Protein AF-A0A177NSU6-F1 (afdb_monomer_lite)

Sequence (112 aa):
MILVCHTSEKHRFAEHKLAHIATRIKAVVDFKPATIADTRLYLSQLCEVSLDDGIAKLVHEQSRGRYRLMASAVQTLEALAASKNKTALAEADVKGYLLCEDATISLRRGGK

Secondary structure (DSSP, 8-state):
--EEEEHHHHTGGGSTTTHHHHTTEEEEEPPPPPPHHHHHHHHHHH-SSEE-HHHHHHHHHHHTT-HHHHHHHHHHHHHHHHHTT-SEE-HHHHTT---S--HHHHHHHS--

pLDDT: mean 81.55, std 12.55, range [35.62, 94.94]

Structure (mmCIF, N/CA/C/O backbone):
data_AF-A0A177NSU6-F1
#
_entry.id   AF-A0A177NSU6-F1
#
loop_
_atom_site.group_PDB
_atom_site.id
_atom_site.type_symbol
_atom_site.label_atom_id
_atom_site.label_alt_id
_atom_site.label_comp_id
_atom_site.label_asym_id
_atom_site.label_entity_id
_atom_site.label_seq_id
_atom_site.pdbx_PDB_ins_code
_atom_site.Cartn_x
_atom_site.Cartn_y
_atom_site.Cartn_z
_atom_site.occupancy
_atom_site.B_iso_or_equiv
_atom_site.auth_seq_id
_atom_site.auth_comp_id
_atom_site.auth_asym_id
_atom_site.auth_atom_id
_atom_site.pdbx_PDB_model_num
ATOM 1 N N . MET A 1 1 ? 31.295 -3.331 -14.099 1.00 57.19 1 MET A N 1
ATOM 2 C CA . MET A 1 1 ? 30.261 -2.403 -13.590 1.00 57.19 1 MET A CA 1
ATOM 3 C C . MET A 1 1 ? 28.946 -2.741 -14.276 1.00 57.19 1 MET A C 1
ATOM 5 O O . MET A 1 1 ? 28.899 -2.676 -15.497 1.00 57.19 1 MET A O 1
ATOM 9 N N . ILE A 1 2 ? 27.936 -3.188 -13.527 1.00 59.12 2 ILE A N 1
ATOM 10 C CA . ILE A 1 2 ? 26.611 -3.546 -14.056 1.00 59.12 2 ILE A CA 1
ATOM 11 C C . ILE A 1 2 ? 25.679 -2.373 -13.761 1.00 59.12 2 ILE A C 1
ATOM 13 O O . ILE A 1 2 ? 25.587 -1.950 -12.613 1.00 59.12 2 ILE A O 1
ATOM 17 N N . LEU A 1 3 ? 25.027 -1.843 -14.794 1.00 62.72 3 LEU A N 1
ATOM 18 C CA . LEU A 1 3 ? 24.000 -0.813 -14.663 1.00 62.72 3 LEU A CA 1
ATOM 19 C C . LEU A 1 3 ? 22.626 -1.477 -14.754 1.00 62.72 3 LEU A C 1
ATOM 21 O O . LEU A 1 3 ? 22.304 -2.115 -15.759 1.00 62.72 3 LEU A O 1
ATOM 25 N N . VAL A 1 4 ? 21.847 -1.330 -13.684 1.00 66.69 4 VAL A N 1
ATOM 26 C CA . VAL A 1 4 ? 20.434 -1.713 -13.603 1.00 66.69 4 VAL A CA 1
ATOM 27 C C . VAL A 1 4 ? 19.638 -0.416 -13.572 1.00 66.69 4 VAL A C 1
ATOM 29 O O . VAL A 1 4 ? 19.929 0.448 -12.749 1.00 66.69 4 VAL A O 1
ATOM 32 N N . CYS A 1 5 ? 18.675 -0.258 -14.479 1.00 68.94 5 CYS A N 1
ATOM 33 C CA . CYS A 1 5 ? 17.831 0.934 -14.536 1.00 68.94 5 CYS A CA 1
ATOM 34 C C . CYS A 1 5 ? 16.356 0.564 -14.695 1.00 68.94 5 CYS A C 1
ATOM 36 O O . CYS A 1 5 ? 16.018 -0.495 -15.237 1.00 68.94 5 CYS A O 1
ATOM 38 N N . HIS A 1 6 ? 15.478 1.476 -14.284 1.00 69.81 6 HIS A N 1
ATOM 39 C CA . HIS A 1 6 ? 14.043 1.335 -14.505 1.00 69.81 6 HIS A CA 1
ATOM 40 C C . HIS A 1 6 ? 13.645 1.740 -15.936 1.00 69.81 6 HIS A C 1
ATOM 42 O O . HIS A 1 6 ? 14.323 2.540 -16.590 1.00 69.81 6 HIS A O 1
ATOM 48 N N . THR A 1 7 ? 12.515 1.229 -16.435 1.00 67.31 7 THR A N 1
ATOM 49 C CA . THR A 1 7 ? 11.939 1.623 -17.734 1.00 67.31 7 THR A CA 1
ATOM 50 C C . THR A 1 7 ? 11.717 3.133 -17.834 1.00 67.31 7 THR A C 1
ATOM 52 O O . THR A 1 7 ? 12.034 3.715 -18.870 1.00 67.31 7 THR A O 1
ATOM 55 N N . SER A 1 8 ? 11.300 3.803 -16.751 1.00 67.12 8 SER A N 1
ATOM 56 C CA . SER A 1 8 ? 11.138 5.270 -16.741 1.00 67.12 8 SER A CA 1
ATOM 57 C C . SER A 1 8 ? 12.444 6.039 -16.978 1.00 67.12 8 SER A C 1
ATOM 59 O O . SER A 1 8 ? 12.416 7.174 -17.448 1.00 67.12 8 SER A O 1
ATOM 61 N N . GLU A 1 9 ? 13.590 5.443 -16.646 1.00 70.06 9 GLU A N 1
ATOM 62 C CA . GLU A 1 9 ? 14.922 6.045 -16.790 1.00 70.06 9 GLU A CA 1
ATOM 63 C C . GLU A 1 9 ? 15.567 5.666 -18.124 1.00 70.06 9 GLU A C 1
ATOM 65 O O . GLU A 1 9 ? 16.283 6.474 -18.713 1.00 70.06 9 GLU A O 1
ATOM 70 N N . LYS A 1 10 ? 15.250 4.475 -18.652 1.00 69.69 10 LYS A N 1
ATOM 71 C CA . LYS A 1 10 ? 15.737 3.985 -19.949 1.00 69.69 10 LYS A CA 1
ATOM 72 C C . LYS A 1 10 ? 15.499 4.991 -21.077 1.00 69.69 10 LYS A C 1
ATOM 74 O O . LYS A 1 10 ? 16.376 5.185 -21.913 1.00 69.69 10 LYS A O 1
ATOM 79 N N . HIS A 1 11 ? 14.342 5.654 -21.084 1.00 72.31 11 HIS A N 1
ATOM 80 C CA . HIS A 1 11 ? 14.007 6.657 -22.098 1.00 72.31 11 HIS A CA 1
ATOM 81 C C . HIS A 1 11 ? 14.938 7.878 -22.066 1.00 72.31 11 HIS A C 1
ATOM 83 O O . HIS A 1 11 ? 15.234 8.434 -23.117 1.00 72.31 11 HIS A O 1
ATOM 89 N N . ARG A 1 12 ? 15.464 8.257 -20.893 1.00 71.25 12 ARG A N 1
ATOM 90 C CA . ARG A 1 12 ? 16.427 9.367 -20.760 1.00 71.25 12 ARG A CA 1
ATOM 91 C C . ARG A 1 12 ? 17.798 9.006 -21.331 1.00 71.25 12 ARG A C 1
ATOM 93 O O . ARG A 1 12 ? 18.511 9.867 -21.830 1.00 71.25 12 ARG A O 1
ATOM 100 N N . PHE A 1 13 ? 18.157 7.723 -21.316 1.00 71.25 13 PHE A N 1
ATOM 101 C CA . PHE A 1 13 ? 19.408 7.235 -21.905 1.00 71.25 13 PHE A CA 1
ATOM 102 C C . PHE A 1 13 ? 19.334 7.029 -23.425 1.00 71.25 13 PHE A C 1
ATOM 104 O O . PHE A 1 13 ? 20.355 6.735 -24.043 1.00 71.25 13 PHE A O 1
ATOM 111 N N . ALA A 1 14 ? 18.154 7.197 -24.032 1.00 68.12 14 ALA A N 1
ATOM 112 C CA . ALA A 1 14 ? 17.984 7.158 -25.484 1.00 68.12 14 ALA A CA 1
ATOM 113 C C . ALA A 1 14 ? 18.442 8.458 -26.176 1.00 68.12 14 ALA A C 1
ATOM 115 O O . ALA A 1 14 ? 18.582 8.487 -27.397 1.00 68.12 14 ALA A O 1
ATOM 116 N N . GLU A 1 15 ? 18.698 9.529 -25.416 1.00 76.56 15 GLU A N 1
ATOM 117 C CA . GLU A 1 15 ? 19.251 10.772 -25.950 1.00 76.56 15 GLU A CA 1
ATOM 118 C C . GLU A 1 15 ? 20.692 10.579 -26.443 1.00 76.56 15 GLU A C 1
ATOM 120 O O . GLU A 1 15 ? 21.517 9.926 -25.801 1.00 76.56 15 GLU A O 1
ATOM 125 N N . HIS A 1 16 ? 21.035 11.221 -27.563 1.00 68.19 16 HIS A N 1
ATOM 126 C CA . HIS A 1 16 ? 22.316 11.038 -28.260 1.00 68.19 16 HIS A CA 1
ATOM 127 C C . HIS A 1 16 ? 23.553 11.316 -27.378 1.00 68.19 16 HIS A C 1
ATOM 129 O O . HIS A 1 16 ? 24.622 10.751 -27.603 1.00 68.19 16 HIS A O 1
ATOM 135 N N . LYS A 1 17 ? 23.408 12.155 -26.341 1.00 75.88 17 LYS A N 1
ATOM 136 C CA . LYS A 1 17 ? 24.468 12.472 -25.366 1.00 75.88 17 LYS A CA 1
ATOM 137 C C . LYS A 1 17 ? 24.742 11.331 -24.375 1.00 75.88 17 LYS A C 1
ATOM 139 O O . LYS A 1 17 ? 25.858 11.213 -23.878 1.00 75.88 17 LYS A O 1
ATOM 144 N N . LEU A 1 18 ? 23.750 10.483 -24.102 1.00 77.25 18 LEU A N 1
ATOM 145 C CA . LEU A 1 18 ? 23.803 9.411 -23.100 1.00 77.25 18 LEU A CA 1
ATOM 146 C C . LEU A 1 18 ? 23.718 8.005 -23.719 1.00 77.25 18 LEU A C 1
ATOM 148 O O . LEU A 1 18 ? 23.725 7.014 -22.993 1.00 77.25 18 LEU A O 1
ATOM 152 N N . ALA A 1 19 ? 23.726 7.898 -25.051 1.00 76.38 19 ALA A N 1
ATOM 153 C CA . ALA A 1 19 ? 23.622 6.632 -25.781 1.00 76.38 19 ALA A CA 1
ATOM 154 C C . ALA A 1 19 ? 24.687 5.587 -25.378 1.00 76.38 19 ALA A C 1
ATOM 156 O O . ALA A 1 19 ? 24.421 4.385 -25.367 1.00 76.38 19 ALA A O 1
ATOM 157 N N . HIS A 1 20 ? 25.880 6.027 -24.963 1.00 78.94 20 HIS A N 1
ATOM 158 C CA . HIS A 1 20 ? 26.935 5.141 -24.458 1.00 78.94 20 HIS A CA 1
ATOM 159 C C . HIS A 1 20 ? 26.547 4.425 -23.148 1.00 78.94 20 HIS A C 1
ATOM 161 O O . HIS A 1 20 ? 27.047 3.334 -22.879 1.00 78.94 20 HIS A O 1
ATOM 167 N N . ILE A 1 21 ? 25.633 4.993 -22.354 1.00 79.06 21 ILE A N 1
ATOM 168 C CA . ILE A 1 21 ? 25.076 4.377 -21.140 1.00 79.06 21 ILE A CA 1
ATOM 169 C C . ILE A 1 21 ? 24.052 3.306 -21.517 1.00 79.06 21 ILE A C 1
ATOM 171 O O . ILE A 1 21 ? 24.079 2.218 -20.946 1.00 79.06 21 ILE A O 1
ATOM 175 N N . ALA A 1 22 ? 23.211 3.563 -22.526 1.00 75.94 22 ALA A N 1
ATOM 176 C CA . ALA A 1 22 ? 22.204 2.610 -22.997 1.00 75.94 22 ALA A CA 1
ATOM 177 C C . ALA A 1 22 ? 22.816 1.265 -23.423 1.00 75.94 22 ALA A C 1
ATOM 179 O O . ALA A 1 22 ? 22.287 0.213 -23.074 1.00 75.94 22 ALA A O 1
ATOM 180 N N . THR A 1 23 ? 23.983 1.288 -24.078 1.00 78.00 23 THR A N 1
ATOM 181 C CA . THR A 1 23 ? 24.718 0.065 -24.467 1.00 78.00 23 THR A CA 1
ATOM 182 C C . THR A 1 23 ? 25.213 -0.781 -23.286 1.00 78.00 23 THR A C 1
ATOM 184 O O . THR A 1 23 ? 25.576 -1.940 -23.470 1.00 78.00 23 THR A O 1
ATOM 187 N N . ARG A 1 24 ? 25.228 -0.226 -22.065 1.00 80.12 24 ARG A N 1
ATOM 188 C CA . ARG A 1 24 ? 25.697 -0.894 -20.837 1.00 80.12 24 ARG A CA 1
ATOM 189 C C . ARG A 1 24 ? 24.558 -1.405 -19.951 1.00 80.12 24 ARG A C 1
ATOM 191 O O . ARG A 1 24 ? 24.827 -2.004 -18.909 1.00 80.12 24 ARG A O 1
ATOM 198 N N . ILE A 1 25 ? 23.303 -1.186 -20.347 1.00 79.88 25 ILE A N 1
ATOM 199 C CA . ILE A 1 25 ? 22.127 -1.676 -19.623 1.00 79.88 25 ILE A CA 1
ATOM 200 C C . ILE A 1 25 ? 21.894 -3.132 -20.023 1.00 79.88 25 ILE A C 1
ATOM 202 O O . ILE A 1 25 ? 21.402 -3.425 -21.110 1.00 79.88 25 ILE A O 1
ATOM 206 N N . LYS A 1 26 ? 22.267 -4.058 -19.136 1.00 81.44 26 LYS A N 1
ATOM 207 C CA . LYS A 1 26 ? 22.163 -5.504 -19.394 1.00 81.44 26 LYS A CA 1
ATOM 208 C C . LYS A 1 26 ? 20.772 -6.067 -19.090 1.00 81.44 26 LYS A C 1
ATOM 210 O O . LYS A 1 26 ? 20.385 -7.079 -19.664 1.00 81.44 26 LYS A O 1
ATOM 215 N N . ALA A 1 27 ? 20.035 -5.426 -18.187 1.00 79.25 27 ALA A N 1
ATOM 216 C CA . ALA A 1 27 ? 18.695 -5.832 -17.794 1.00 79.25 27 ALA A CA 1
ATOM 217 C C . A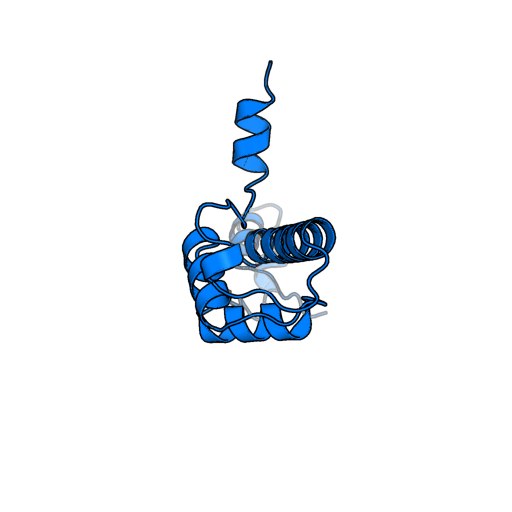LA A 1 27 ? 17.826 -4.601 -17.547 1.00 79.25 27 ALA A C 1
ATOM 219 O O . ALA A 1 27 ? 18.274 -3.617 -16.957 1.00 79.25 27 ALA A O 1
ATOM 220 N N . VAL A 1 28 ? 16.579 -4.686 -17.994 1.00 77.56 28 VAL A N 1
ATOM 221 C CA . VAL A 1 28 ? 15.537 -3.697 -17.733 1.00 77.56 28 VAL A CA 1
ATOM 222 C C . VAL A 1 28 ? 14.448 -4.433 -16.976 1.00 77.56 28 VAL A C 1
ATOM 224 O O . VAL A 1 28 ? 13.890 -5.398 -17.495 1.00 77.56 28 VAL A O 1
ATOM 227 N N . VAL A 1 29 ? 14.196 -4.014 -15.741 1.00 80.00 29 VAL A N 1
ATOM 228 C CA . VAL A 1 29 ? 13.185 -4.631 -14.880 1.00 80.00 29 VAL A CA 1
ATOM 229 C C . VAL A 1 29 ? 11.921 -3.785 -14.931 1.00 80.00 29 VAL A C 1
ATOM 231 O O . VAL A 1 29 ? 11.989 -2.554 -14.906 1.00 80.00 29 VAL A O 1
ATOM 234 N N . ASP A 1 30 ? 10.783 -4.464 -15.021 1.00 79.38 30 ASP A N 1
ATOM 235 C CA . ASP A 1 30 ? 9.465 -3.846 -14.998 1.00 79.38 30 ASP A CA 1
ATOM 236 C C . ASP A 1 30 ? 8.856 -3.985 -13.598 1.00 79.38 30 ASP A C 1
ATOM 238 O O . ASP A 1 30 ? 8.693 -5.101 -13.095 1.00 79.38 30 ASP A O 1
ATOM 242 N N . PHE A 1 31 ? 8.551 -2.857 -12.954 1.00 83.31 31 PHE A N 1
ATOM 243 C CA . PHE A 1 31 ? 7.896 -2.852 -11.648 1.00 83.31 31 PHE A CA 1
ATOM 244 C C . PHE A 1 31 ? 6.387 -2.781 -11.828 1.00 83.31 31 PHE A C 1
ATOM 246 O O . PHE A 1 31 ? 5.857 -1.894 -12.498 1.00 83.31 31 PHE A O 1
ATOM 253 N N . LYS A 1 32 ? 5.684 -3.701 -11.173 1.00 87.69 32 LYS A N 1
ATOM 254 C CA . LYS A 1 32 ? 4.224 -3.748 -11.179 1.00 87.69 32 LYS A CA 1
ATOM 255 C C . LYS A 1 32 ? 3.665 -3.134 -9.894 1.00 87.69 32 LYS A C 1
ATOM 257 O O . LYS A 1 32 ? 4.344 -3.165 -8.866 1.00 87.69 32 LYS A O 1
ATOM 262 N N . PRO A 1 33 ? 2.440 -2.580 -9.930 1.00 89.94 33 PRO A N 1
ATOM 263 C CA . PRO A 1 33 ? 1.732 -2.195 -8.717 1.00 89.94 33 PRO A CA 1
ATOM 264 C C . PRO A 1 33 ? 1.589 -3.383 -7.762 1.00 89.94 33 PRO A C 1
ATOM 266 O O . PRO A 1 33 ? 1.460 -4.525 -8.207 1.00 89.94 33 PRO A O 1
ATOM 269 N N . ALA A 1 34 ? 1.581 -3.094 -6.464 1.00 92.94 34 ALA A N 1
ATOM 270 C CA . ALA A 1 34 ? 1.372 -4.092 -5.424 1.00 92.94 34 ALA A CA 1
ATOM 271 C C . ALA A 1 34 ? 0.006 -4.766 -5.598 1.00 92.94 34 ALA A C 1
ATOM 273 O O . ALA A 1 34 ? -0.975 -4.095 -5.915 1.00 92.94 34 ALA A O 1
ATOM 274 N N . THR A 1 35 ? -0.077 -6.071 -5.357 1.00 94.94 35 THR A N 1
ATOM 275 C CA . THR A 1 35 ? -1.354 -6.788 -5.265 1.00 94.94 35 THR A CA 1
ATOM 276 C C . THR A 1 35 ? -2.017 -6.560 -3.901 1.00 94.94 35 THR A C 1
ATOM 278 O O . THR A 1 35 ? -1.434 -5.968 -2.989 1.00 94.94 35 THR A O 1
ATOM 281 N N . ILE A 1 36 ? -3.248 -7.049 -3.722 1.00 93.81 36 ILE A N 1
ATOM 282 C CA . ILE A 1 36 ? -3.913 -7.047 -2.406 1.00 93.81 36 ILE A CA 1
ATOM 283 C C . ILE A 1 36 ? -3.102 -7.865 -1.389 1.00 93.81 36 ILE A C 1
ATOM 285 O O . ILE A 1 36 ? -2.957 -7.444 -0.243 1.00 93.81 36 ILE A O 1
ATOM 289 N N . ALA A 1 37 ? -2.528 -8.998 -1.810 1.00 93.75 37 ALA A N 1
ATOM 290 C CA . ALA A 1 37 ? -1.689 -9.828 -0.948 1.00 93.75 37 ALA A CA 1
ATOM 291 C C . ALA A 1 37 ? -0.427 -9.073 -0.505 1.00 93.75 37 ALA A C 1
ATOM 293 O O . ALA A 1 37 ? -0.109 -9.058 0.683 1.00 93.75 37 ALA A O 1
ATOM 294 N N . ASP A 1 38 ? 0.224 -8.367 -1.434 1.00 94.00 38 ASP A N 1
ATOM 295 C CA . ASP A 1 38 ? 1.378 -7.520 -1.118 1.00 94.00 38 ASP A CA 1
ATOM 296 C C . ASP A 1 38 ? 0.988 -6.361 -0.201 1.00 94.00 38 ASP A C 1
ATOM 298 O O . ASP A 1 38 ? 1.748 -5.995 0.687 1.00 94.00 38 ASP A O 1
ATOM 302 N N . THR A 1 39 ? -0.209 -5.797 -0.385 1.00 93.75 39 THR A N 1
ATOM 303 C CA . THR A 1 39 ? -0.726 -4.711 0.458 1.00 93.75 39 THR A CA 1
ATOM 304 C C . THR A 1 39 ? -0.927 -5.185 1.892 1.00 93.75 39 THR A C 1
ATOM 306 O O . THR A 1 39 ? -0.473 -4.529 2.825 1.00 93.75 39 THR A O 1
ATOM 309 N N . ARG A 1 40 ? -1.544 -6.355 2.075 1.00 93.94 40 ARG A N 1
ATOM 310 C CA . ARG A 1 40 ? -1.707 -6.976 3.391 1.00 93.94 40 ARG A CA 1
ATOM 311 C C . ARG A 1 40 ? -0.356 -7.284 4.035 1.00 93.94 40 ARG A C 1
ATOM 313 O O . ARG A 1 40 ? -0.162 -6.957 5.200 1.00 93.94 40 ARG A O 1
ATOM 320 N N . LEU A 1 41 ? 0.576 -7.869 3.279 1.00 94.56 41 LEU A N 1
ATOM 321 C CA . LEU A 1 41 ? 1.916 -8.174 3.779 1.00 94.56 41 LEU A CA 1
ATOM 322 C C . LEU A 1 41 ? 2.648 -6.897 4.207 1.00 94.56 41 LEU A C 1
ATOM 324 O O . LEU A 1 41 ? 3.165 -6.829 5.318 1.00 94.56 41 LEU A O 1
ATOM 328 N N . TYR A 1 42 ? 2.623 -5.870 3.361 1.00 94.56 42 TYR A N 1
ATOM 329 C CA . TYR A 1 42 ? 3.241 -4.573 3.619 1.00 94.56 42 TYR A CA 1
ATOM 330 C C . TYR A 1 42 ? 2.708 -3.934 4.904 1.00 94.56 42 TYR A C 1
ATOM 332 O O . TYR A 1 42 ? 3.488 -3.532 5.761 1.00 94.56 42 TYR A O 1
ATOM 340 N N . LEU A 1 43 ? 1.382 -3.896 5.066 1.00 92.94 43 LEU A N 1
ATOM 341 C CA . LEU A 1 43 ? 0.747 -3.367 6.271 1.00 92.94 43 LEU A CA 1
ATOM 342 C C . LEU A 1 43 ? 1.101 -4.194 7.511 1.00 92.94 43 LEU A C 1
ATOM 344 O O . LEU A 1 43 ? 1.435 -3.615 8.536 1.00 92.94 43 LEU A O 1
ATOM 348 N N . SER A 1 44 ? 1.102 -5.526 7.413 1.00 92.56 44 SER A N 1
ATOM 349 C CA . SER A 1 44 ? 1.440 -6.401 8.546 1.00 92.56 44 SER A CA 1
ATOM 350 C C . SER A 1 44 ? 2.897 -6.293 9.003 1.00 92.56 44 SER A C 1
ATOM 352 O O . SER A 1 44 ? 3.203 -6.614 10.145 1.00 92.56 44 SER A O 1
ATOM 354 N N . GLN A 1 45 ? 3.800 -5.885 8.106 1.00 94.00 45 GLN A N 1
ATOM 355 C CA . GLN A 1 45 ? 5.225 -5.754 8.406 1.00 94.00 45 GLN A CA 1
ATOM 356 C C . GLN A 1 45 ? 5.601 -4.370 8.927 1.00 94.00 45 GLN A C 1
ATOM 358 O O . GLN A 1 45 ? 6.567 -4.259 9.676 1.00 94.00 45 GLN A O 1
ATOM 363 N N . LEU A 1 46 ? 4.900 -3.326 8.481 1.00 94.25 46 LEU A N 1
ATOM 364 C CA . LEU A 1 46 ? 5.305 -1.943 8.731 1.00 94.25 46 LEU A CA 1
ATOM 365 C C . LEU A 1 46 ? 4.388 -1.188 9.679 1.00 94.25 46 LEU A C 1
ATOM 367 O O . LEU A 1 46 ? 4.825 -0.178 10.211 1.00 94.25 46 LEU A O 1
ATOM 371 N N . CYS A 1 47 ? 3.146 -1.631 9.866 1.00 92.19 47 CYS A N 1
ATOM 372 C CA . CYS A 1 47 ? 2.246 -0.991 10.810 1.00 92.19 47 CYS A CA 1
ATOM 373 C C . CYS A 1 47 ? 2.462 -1.569 12.209 1.00 92.19 47 CYS A C 1
ATOM 375 O O . CYS A 1 47 ? 2.456 -2.786 12.391 1.00 92.19 47 CYS A O 1
ATOM 377 N N . GLU A 1 48 ? 2.612 -0.697 13.202 1.00 91.06 48 GLU A N 1
ATOM 378 C CA . GLU A 1 48 ? 2.769 -1.107 14.606 1.00 91.06 48 GLU A CA 1
ATOM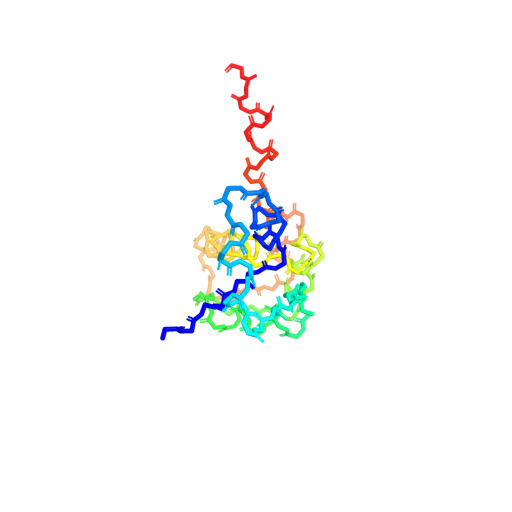 379 C C . GLU A 1 48 ? 1.450 -1.574 15.250 1.00 91.06 48 GLU A C 1
ATOM 381 O O . GLU A 1 48 ? 1.435 -2.195 16.314 1.00 91.06 48 GLU A O 1
ATOM 386 N N . VAL A 1 49 ? 0.322 -1.280 14.602 1.00 90.94 49 VAL A N 1
ATOM 387 C CA . VAL A 1 49 ? -1.032 -1.561 15.085 1.00 90.94 49 VAL A CA 1
ATOM 388 C C . VAL A 1 49 ? -1.551 -2.836 14.427 1.00 90.94 49 VAL A C 1
ATOM 390 O O . VAL A 1 49 ? -1.343 -3.057 13.237 1.00 90.94 49 VAL A O 1
ATOM 393 N N . SER A 1 50 ? -2.278 -3.670 15.175 1.00 90.88 50 SER A N 1
ATOM 394 C CA . SER A 1 50 ? -2.932 -4.845 14.590 1.00 90.88 50 SER A CA 1
ATOM 395 C C . SER A 1 50 ? -4.092 -4.415 13.687 1.00 90.88 50 SER A C 1
ATOM 397 O O . SER A 1 50 ? -4.970 -3.658 14.111 1.00 90.88 50 SER A O 1
ATOM 399 N N . LEU A 1 51 ? -4.102 -4.883 12.439 1.00 90.06 51 LEU A N 1
ATOM 400 C CA . LEU A 1 51 ? -5.079 -4.487 11.425 1.00 90.06 51 LEU A CA 1
ATOM 401 C C . LEU A 1 51 ? -5.899 -5.687 10.957 1.00 90.06 51 LEU A C 1
ATOM 403 O O . LEU A 1 51 ? -5.359 -6.764 10.710 1.00 90.06 51 LEU A O 1
ATOM 407 N N . ASP A 1 52 ? -7.197 -5.466 10.778 1.00 89.75 52 ASP A N 1
ATOM 408 C CA . ASP A 1 52 ? -8.091 -6.428 10.140 1.00 89.75 52 ASP A CA 1
ATOM 409 C C . ASP A 1 52 ? -7.920 -6.469 8.605 1.00 89.75 52 ASP A C 1
ATOM 411 O O . ASP A 1 52 ? -7.530 -5.487 7.964 1.00 89.75 52 ASP A O 1
ATOM 415 N N . ASP A 1 53 ? -8.287 -7.598 7.994 1.00 85.38 53 ASP A N 1
ATOM 416 C CA . ASP A 1 53 ? -8.190 -7.836 6.548 1.00 85.38 53 ASP A CA 1
ATOM 417 C C . ASP A 1 53 ? -9.026 -6.833 5.727 1.00 85.38 53 ASP A C 1
ATOM 419 O O . ASP A 1 53 ? -8.673 -6.505 4.587 1.00 85.38 53 ASP A O 1
ATOM 423 N N . GLY A 1 54 ? -10.113 -6.300 6.299 1.00 87.81 54 GLY A N 1
ATOM 424 C CA . GLY A 1 54 ? -10.927 -5.252 5.675 1.00 87.81 54 GLY A CA 1
ATOM 425 C C . GLY A 1 54 ? -10.156 -3.947 5.438 1.00 87.81 54 GLY A C 1
ATOM 426 O O . GLY A 1 54 ? -10.330 -3.293 4.407 1.00 87.81 54 GLY A O 1
ATOM 427 N N . ILE A 1 55 ? -9.214 -3.604 6.325 1.00 89.88 55 ILE A N 1
ATOM 428 C CA . ILE A 1 55 ? -8.385 -2.397 6.187 1.00 89.88 55 ILE A CA 1
ATOM 429 C C . ILE A 1 55 ? -7.427 -2.540 5.002 1.00 89.88 55 ILE A C 1
ATOM 431 O O . ILE A 1 55 ? -7.257 -1.595 4.230 1.00 89.88 55 ILE A O 1
ATOM 435 N N . ALA A 1 56 ? -6.851 -3.728 4.798 1.00 91.62 56 ALA A N 1
ATOM 436 C CA . ALA A 1 56 ? -5.951 -3.974 3.675 1.00 91.62 56 ALA A CA 1
ATOM 437 C C . ALA A 1 56 ? -6.642 -3.759 2.318 1.00 91.62 56 ALA A C 1
ATOM 439 O O . ALA A 1 56 ? -6.033 -3.205 1.401 1.00 91.62 56 ALA A O 1
ATOM 440 N N . LYS 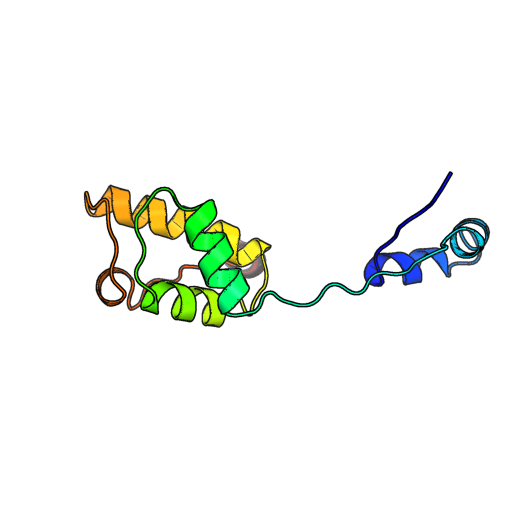A 1 57 ? -7.926 -4.128 2.198 1.00 91.62 57 LYS A N 1
ATOM 441 C CA . LYS A 1 57 ? -8.725 -3.859 0.990 1.00 91.62 57 LYS A CA 1
ATOM 442 C C . LYS A 1 57 ? -8.932 -2.364 0.771 1.00 91.62 57 LYS A C 1
ATOM 444 O O . LYS A 1 57 ? -8.648 -1.877 -0.320 1.00 91.62 57 LYS A O 1
ATOM 449 N N . LEU A 1 58 ? -9.334 -1.630 1.809 1.00 90.69 58 LEU A N 1
ATOM 450 C CA . LEU A 1 58 ? -9.533 -0.179 1.729 1.00 90.69 58 LEU A CA 1
ATOM 451 C C . LEU A 1 58 ? -8.243 0.558 1.340 1.00 90.69 58 LEU A C 1
ATOM 453 O O . LEU A 1 58 ? -8.257 1.425 0.465 1.00 90.69 58 LEU A O 1
ATOM 457 N N . VAL A 1 59 ? -7.109 0.190 1.941 1.00 91.31 59 VAL A N 1
ATOM 458 C CA . VAL A 1 59 ? -5.801 0.766 1.592 1.00 91.31 59 VAL A CA 1
ATOM 459 C C . VAL A 1 59 ? -5.418 0.419 0.157 1.00 91.31 59 VAL A C 1
ATOM 461 O O . VAL A 1 59 ? -4.905 1.273 -0.569 1.00 91.31 59 VAL A O 1
ATOM 464 N N . HIS A 1 60 ? -5.677 -0.810 -0.291 1.00 92.50 60 HIS A N 1
ATOM 465 C CA . HIS A 1 60 ? -5.389 -1.209 -1.665 1.00 92.50 60 HIS A CA 1
ATOM 466 C C . HIS A 1 60 ? -6.224 -0.408 -2.678 1.00 92.50 60 HIS A C 1
ATOM 468 O O . HIS A 1 60 ? -5.677 0.094 -3.661 1.00 92.50 60 HIS A O 1
ATOM 474 N N . GLU A 1 61 ? -7.520 -0.224 -2.419 1.00 90.88 61 GLU A N 1
ATOM 475 C CA . GLU A 1 61 ? -8.426 0.560 -3.267 1.00 90.88 61 GLU A CA 1
ATOM 476 C C . GLU A 1 61 ? -8.004 2.032 -3.366 1.00 90.88 61 GLU A C 1
ATOM 478 O O . GLU A 1 61 ? -7.964 2.595 -4.464 1.00 90.88 61 GLU A O 1
ATOM 483 N N . GLN A 1 62 ? -7.631 2.650 -2.240 1.00 89.75 62 GLN A N 1
ATOM 484 C CA . GLN A 1 62 ? -7.203 4.051 -2.213 1.00 89.75 62 GLN A CA 1
ATOM 485 C C . GLN A 1 62 ? -5.811 4.255 -2.830 1.00 89.75 62 GLN A C 1
ATOM 487 O O . GLN A 1 62 ? -5.586 5.219 -3.564 1.00 89.75 62 GLN A O 1
ATOM 492 N N . SER A 1 63 ? -4.871 3.341 -2.576 1.00 90.81 63 SER A N 1
ATOM 493 C CA . SER A 1 63 ? -3.494 3.441 -3.079 1.00 90.81 63 SER A CA 1
ATOM 494 C C . SER A 1 63 ? -3.330 2.966 -4.523 1.00 90.81 63 SER A C 1
ATOM 496 O O . SER A 1 63 ? -2.347 3.327 -5.178 1.00 90.81 63 SER A O 1
ATOM 498 N N . ARG A 1 64 ? -4.252 2.131 -5.023 1.00 89.69 64 ARG A N 1
ATOM 499 C CA . ARG A 1 64 ? -4.133 1.392 -6.292 1.00 89.69 64 ARG A CA 1
ATOM 500 C C . ARG A 1 64 ? -2.800 0.638 -6.413 1.00 89.69 64 ARG A C 1
ATOM 502 O O . ARG A 1 64 ? -2.182 0.632 -7.478 1.00 89.69 64 ARG A O 1
ATOM 509 N N . GLY A 1 65 ? -2.313 0.083 -5.301 1.00 88.44 65 GLY A N 1
ATOM 510 C CA . GLY A 1 65 ? -1.049 -0.660 -5.231 1.00 88.44 65 GLY A CA 1
ATOM 511 C C . GLY A 1 65 ? 0.217 0.205 -5.320 1.00 88.44 65 GLY A C 1
ATOM 512 O O . GLY A 1 65 ? 1.299 -0.305 -5.613 1.00 88.44 65 GLY A O 1
ATOM 513 N N . ARG A 1 66 ? 0.114 1.524 -5.109 1.00 90.06 66 ARG A N 1
ATOM 514 C CA . ARG A 1 66 ? 1.272 2.431 -5.083 1.00 90.06 66 ARG A CA 1
ATOM 515 C C . ARG A 1 66 ? 1.868 2.475 -3.679 1.00 90.06 66 ARG A C 1
ATOM 517 O O . ARG A 1 66 ? 1.314 3.136 -2.802 1.00 90.06 66 ARG A O 1
ATOM 524 N N . TYR A 1 67 ? 3.047 1.880 -3.497 1.00 90.62 67 TYR A N 1
ATOM 525 C CA . TYR A 1 67 ? 3.743 1.830 -2.201 1.00 90.62 67 TYR A CA 1
ATOM 526 C C . TYR A 1 67 ? 3.895 3.193 -1.512 1.00 90.62 67 TYR A C 1
ATOM 528 O O . TYR A 1 67 ? 3.712 3.286 -0.305 1.00 90.62 67 TYR A O 1
ATOM 536 N N . ARG A 1 68 ? 4.140 4.276 -2.265 1.00 88.75 68 ARG A N 1
ATOM 537 C CA . ARG A 1 68 ? 4.209 5.638 -1.700 1.00 88.75 68 ARG A CA 1
ATOM 538 C C . ARG A 1 68 ? 2.926 6.037 -0.959 1.00 88.75 68 ARG A C 1
ATOM 540 O O . ARG A 1 68 ? 3.007 6.652 0.093 1.00 88.75 68 ARG A O 1
ATOM 547 N N . LEU A 1 69 ? 1.760 5.701 -1.512 1.00 90.19 69 LEU A N 1
ATOM 548 C CA . LEU A 1 69 ? 0.459 6.007 -0.905 1.00 90.19 69 LEU A CA 1
ATOM 549 C C . LEU A 1 69 ? 0.130 5.050 0.245 1.00 90.19 69 LEU A C 1
ATOM 551 O O . LEU A 1 69 ? -0.519 5.443 1.210 1.00 90.19 69 LEU A O 1
ATOM 555 N N . MET A 1 70 ? 0.592 3.802 0.148 1.00 92.25 70 MET A N 1
ATOM 556 C CA . MET A 1 70 ? 0.470 2.822 1.228 1.00 92.25 70 MET A CA 1
ATOM 557 C C . MET A 1 70 ? 1.300 3.229 2.453 1.00 92.25 70 MET A C 1
ATOM 559 O O . MET A 1 70 ? 0.829 3.069 3.571 1.00 92.25 70 MET A O 1
ATOM 563 N N . ALA A 1 71 ? 2.486 3.814 2.260 1.00 92.00 71 ALA A N 1
ATOM 564 C CA . ALA A 1 71 ? 3.305 4.344 3.352 1.00 92.00 71 ALA A CA 1
ATOM 565 C C . ALA A 1 71 ? 2.586 5.467 4.120 1.00 92.00 71 ALA A C 1
ATOM 567 O O . ALA A 1 71 ? 2.579 5.469 5.348 1.00 92.00 71 ALA A O 1
ATOM 568 N N . SER A 1 72 ? 1.923 6.384 3.406 1.00 91.06 72 SER A N 1
ATOM 569 C CA . SER A 1 72 ? 1.072 7.401 4.038 1.00 91.06 72 SER A CA 1
ATOM 570 C C . SER A 1 72 ? -0.087 6.770 4.813 1.00 91.06 72 SER A C 1
ATOM 572 O O . SER A 1 72 ? -0.370 7.194 5.927 1.00 91.06 72 SER A O 1
ATOM 574 N N . ALA A 1 73 ? -0.697 5.707 4.276 1.00 90.88 73 ALA A N 1
ATOM 575 C CA . ALA A 1 73 ? -1.771 4.997 4.967 1.00 90.88 73 ALA A CA 1
ATOM 576 C C . ALA A 1 73 ? -1.330 4.359 6.286 1.00 90.88 73 ALA A C 1
ATOM 578 O O . ALA A 1 73 ? -2.098 4.406 7.241 1.00 90.88 73 ALA A O 1
ATOM 579 N N . VAL A 1 74 ? -0.110 3.816 6.370 1.00 92.75 74 VAL A N 1
ATOM 580 C CA . VAL A 1 74 ? 0.442 3.290 7.634 1.00 92.75 74 VAL A CA 1
ATOM 581 C C . VAL A 1 74 ? 0.483 4.389 8.697 1.00 92.75 74 VAL A C 1
ATOM 583 O O . VAL A 1 74 ? -0.085 4.219 9.772 1.00 92.75 74 VAL A O 1
ATOM 586 N N . GLN A 1 75 ? 1.040 5.554 8.358 1.00 91.62 75 GLN A N 1
ATOM 587 C CA . GLN A 1 75 ? 1.117 6.691 9.283 1.00 91.62 75 GLN A CA 1
ATOM 588 C C . GLN A 1 75 ? -0.271 7.167 9.728 1.00 91.62 75 GLN A C 1
ATOM 590 O O . GLN A 1 75 ? -0.493 7.458 10.902 1.00 91.62 75 GLN A O 1
ATOM 595 N N . THR A 1 76 ? -1.231 7.236 8.800 1.00 91.00 76 THR A N 1
ATOM 596 C CA . THR A 1 76 ? -2.607 7.626 9.129 1.00 91.00 76 THR A CA 1
ATOM 597 C C . THR A 1 76 ? -3.289 6.600 10.033 1.00 91.00 76 THR A C 1
ATOM 599 O O . THR A 1 76 ? -3.997 6.988 10.961 1.00 91.00 76 THR A O 1
ATOM 602 N N . LEU A 1 77 ? -3.075 5.302 9.801 1.00 91.31 77 LEU A N 1
ATOM 603 C CA . LEU A 1 77 ? -3.623 4.234 10.639 1.00 91.31 77 LEU A CA 1
ATOM 604 C C . LEU A 1 77 ? -3.059 4.288 12.062 1.00 91.31 77 LEU A C 1
ATOM 606 O O . LEU A 1 77 ? -3.823 4.197 13.019 1.00 91.31 77 LEU A O 1
ATOM 610 N N . GLU A 1 78 ? -1.758 4.516 12.213 1.00 92.38 78 GLU A N 1
ATOM 611 C CA . GLU A 1 78 ? -1.107 4.659 13.521 1.00 92.38 78 GLU A CA 1
ATOM 612 C C . GLU A 1 78 ? -1.589 5.904 14.268 1.00 92.38 78 GLU A C 1
ATOM 614 O O . GLU A 1 78 ? -1.939 5.830 15.447 1.00 92.38 78 GLU A O 1
ATOM 619 N N . ALA A 1 79 ? -1.715 7.038 13.574 1.00 90.62 79 ALA A N 1
ATOM 620 C CA . ALA A 1 79 ? -2.269 8.257 14.155 1.00 90.62 79 ALA A CA 1
ATOM 621 C C . ALA A 1 79 ? -3.732 8.075 14.602 1.00 90.62 79 ALA A C 1
ATOM 623 O O . ALA A 1 79 ? -4.122 8.537 15.678 1.00 90.62 79 ALA A O 1
ATOM 624 N N . LEU A 1 80 ? -4.546 7.372 13.806 1.00 89.81 80 LEU A N 1
ATOM 625 C CA . LEU A 1 80 ? -5.929 7.042 14.160 1.00 89.81 80 LEU A CA 1
ATOM 626 C C . LEU A 1 80 ? -6.000 6.105 15.369 1.00 89.81 80 LEU A C 1
ATOM 628 O O . LEU A 1 80 ? -6.833 6.308 16.253 1.00 89.81 80 LEU A O 1
ATOM 632 N N . ALA A 1 81 ? -5.127 5.101 15.425 1.00 91.25 81 ALA A N 1
ATOM 633 C CA . ALA A 1 81 ? -5.029 4.172 16.543 1.00 91.25 81 ALA A CA 1
ATOM 634 C C . ALA A 1 81 ? -4.658 4.899 17.843 1.00 91.25 81 ALA A C 1
ATOM 636 O O . ALA A 1 81 ? -5.348 4.740 18.853 1.00 91.25 81 ALA A O 1
ATOM 637 N N . ALA A 1 82 ? -3.649 5.775 17.785 1.00 91.12 82 ALA A N 1
ATOM 638 C CA . ALA A 1 82 ? -3.239 6.621 18.901 1.00 91.12 82 ALA A CA 1
ATOM 639 C C . ALA A 1 82 ? -4.373 7.553 19.355 1.00 91.12 82 ALA A C 1
ATOM 641 O O . ALA A 1 82 ? -4.690 7.612 20.540 1.00 91.12 82 ALA A O 1
ATOM 642 N N . SER A 1 83 ? -5.060 8.217 18.419 1.00 88.81 83 SER A N 1
ATOM 643 C CA . SER A 1 83 ? -6.194 9.096 18.737 1.00 88.81 83 SER A CA 1
ATOM 644 C C . SER A 1 83 ? -7.360 8.354 19.398 1.00 88.81 83 SER A C 1
ATOM 646 O O . SER A 1 83 ? -8.066 8.939 20.221 1.00 88.81 83 SER A O 1
ATOM 648 N N . LYS A 1 84 ? -7.572 7.081 19.053 1.00 88.44 84 LYS A N 1
ATOM 649 C CA . LYS A 1 84 ? -8.619 6.231 19.634 1.00 88.44 84 LYS A CA 1
ATOM 650 C C . LYS A 1 84 ? -8.158 5.442 20.864 1.00 88.44 84 LYS A C 1
ATOM 652 O O . LYS A 1 84 ? -8.979 4.725 21.432 1.00 88.44 84 LYS A O 1
ATOM 657 N N . ASN A 1 85 ? -6.889 5.556 21.269 1.00 90.00 85 ASN A N 1
ATOM 658 C CA . ASN A 1 85 ? -6.255 4.717 22.294 1.00 90.00 85 ASN A CA 1
ATOM 659 C C . ASN A 1 85 ? -6.479 3.209 22.058 1.00 90.00 85 ASN A C 1
ATOM 661 O O . ASN A 1 85 ? -6.761 2.454 22.988 1.00 90.00 85 ASN A O 1
ATOM 665 N N . LYS A 1 86 ? -6.387 2.767 20.798 1.00 90.25 86 LYS A N 1
ATOM 666 C CA . LYS A 1 86 ? -6.538 1.361 20.400 1.00 90.25 86 LYS A CA 1
ATOM 667 C C . LYS A 1 86 ? -5.221 0.821 19.854 1.00 90.25 86 LYS A C 1
ATOM 669 O O . LYS A 1 86 ? -4.537 1.503 19.107 1.00 90.25 86 LYS A O 1
ATOM 674 N N . THR A 1 87 ? -4.911 -0.432 20.170 1.00 87.69 87 THR A N 1
ATOM 675 C CA . THR A 1 87 ? -3.771 -1.183 19.605 1.00 87.69 87 THR A CA 1
ATOM 676 C C . THR A 1 87 ? -4.186 -2.132 18.478 1.00 87.69 87 THR A C 1
ATOM 678 O O . THR A 1 87 ? -3.340 -2.761 17.842 1.00 87.69 87 THR A O 1
ATOM 681 N N . ALA A 1 88 ? -5.491 -2.221 18.211 1.00 89.00 88 ALA A N 1
ATOM 682 C CA . ALA A 1 88 ? -6.066 -2.963 17.103 1.00 89.00 88 ALA A CA 1
ATOM 683 C C . ALA A 1 88 ? -7.170 -2.136 16.433 1.00 89.00 88 ALA A C 1
ATOM 685 O O . ALA A 1 88 ? -8.026 -1.567 17.118 1.00 89.00 88 ALA A O 1
ATOM 686 N N . LEU A 1 89 ? -7.154 -2.081 15.102 1.00 88.88 89 LEU A N 1
ATOM 687 C CA . LEU A 1 89 ? -8.159 -1.398 14.293 1.00 88.88 89 LEU A CA 1
ATOM 688 C C . LEU A 1 89 ? -8.929 -2.408 13.440 1.00 88.88 89 LEU A C 1
ATOM 690 O O . LEU A 1 89 ? -8.343 -3.253 12.764 1.00 88.88 89 LEU A O 1
ATOM 694 N N . ALA A 1 90 ? -10.253 -2.271 13.444 1.00 89.31 90 ALA A N 1
ATOM 695 C CA . ALA A 1 90 ? -11.150 -2.994 12.548 1.00 89.31 90 ALA A CA 1
ATOM 696 C C . ALA A 1 90 ? -11.629 -2.081 11.412 1.00 89.31 90 ALA A C 1
ATOM 698 O O . ALA A 1 90 ? -11.594 -0.857 11.534 1.00 89.31 90 ALA A O 1
ATOM 699 N N . GLU A 1 91 ? -12.159 -2.654 10.329 1.00 84.50 91 GLU A N 1
ATOM 700 C CA . GLU A 1 91 ? -12.680 -1.887 9.183 1.00 84.50 91 GLU A CA 1
ATOM 701 C C . GLU A 1 91 ? -13.684 -0.789 9.600 1.00 84.50 91 GLU A C 1
ATOM 703 O O . GLU A 1 91 ? -13.650 0.335 9.095 1.00 84.50 91 GLU A O 1
ATOM 708 N N . ALA A 1 92 ? -14.533 -1.078 10.593 1.00 84.12 92 ALA A N 1
ATOM 709 C CA . ALA A 1 92 ? -15.518 -0.137 11.124 1.00 84.12 92 ALA A CA 1
ATOM 710 C C . ALA A 1 92 ? -14.895 1.127 11.745 1.00 84.12 92 ALA A C 1
ATOM 712 O O . ALA A 1 92 ? -15.517 2.187 11.723 1.00 84.12 92 ALA A O 1
ATOM 713 N N . ASP A 1 93 ? -13.670 1.042 12.272 1.00 80.88 93 ASP A N 1
ATOM 714 C CA . ASP A 1 93 ? -12.980 2.184 12.870 1.00 80.88 93 ASP A CA 1
ATOM 715 C C . ASP A 1 93 ? -12.443 3.169 11.830 1.00 80.88 93 ASP A C 1
ATOM 717 O O . ASP A 1 93 ? -12.209 4.333 12.162 1.00 80.88 93 ASP A O 1
ATOM 721 N N . VAL A 1 94 ? -12.239 2.702 10.601 1.00 80.75 94 VAL A N 1
ATOM 722 C CA . VAL A 1 94 ? -11.529 3.429 9.544 1.00 80.75 94 VAL A CA 1
ATOM 723 C C . VAL A 1 94 ? -12.473 3.829 8.402 1.00 80.75 94 VAL A C 1
ATOM 725 O O . VAL A 1 94 ? -12.113 4.592 7.504 1.00 80.75 94 VAL A O 1
ATOM 728 N N . LYS A 1 95 ? -13.725 3.363 8.445 1.00 77.56 95 LYS A N 1
ATOM 729 C CA . LYS A 1 95 ? -14.743 3.654 7.437 1.00 77.56 95 LYS A CA 1
ATOM 730 C C . LYS A 1 95 ? -15.005 5.161 7.332 1.00 77.56 95 LYS A C 1
ATOM 732 O O . LYS A 1 95 ? -15.424 5.801 8.290 1.00 77.56 95 LYS A O 1
ATOM 737 N N . GLY A 1 96 ? -14.784 5.710 6.138 1.00 76.12 96 GLY A N 1
ATOM 738 C CA . GLY A 1 96 ? -14.961 7.137 5.845 1.00 76.12 96 GLY A CA 1
ATOM 739 C C . GLY A 1 96 ? -13.702 7.992 6.018 1.00 76.12 96 GLY A C 1
ATOM 740 O O . GLY A 1 96 ? -13.736 9.167 5.659 1.00 76.12 96 GLY A O 1
ATOM 741 N N . TYR A 1 97 ? -12.590 7.422 6.496 1.00 79.81 97 TYR A N 1
ATOM 742 C CA . TYR A 1 97 ? -11.303 8.113 6.533 1.00 79.81 97 TYR A CA 1
ATOM 743 C C . TYR A 1 97 ? -10.539 7.959 5.219 1.00 79.81 97 TYR A C 1
ATOM 745 O O . TYR A 1 97 ? -10.537 6.906 4.571 1.00 79.81 97 TYR A O 1
ATOM 753 N N . LEU A 1 98 ? -9.856 9.035 4.841 1.00 83.19 98 LEU A N 1
ATOM 754 C CA . LEU A 1 98 ? -8.916 9.037 3.733 1.00 83.19 98 LEU A CA 1
ATOM 755 C C . LEU A 1 98 ? -7.556 8.609 4.289 1.00 83.19 98 LEU A C 1
ATOM 757 O O . LEU A 1 98 ? -6.923 9.361 5.020 1.00 83.19 98 LEU A O 1
ATOM 761 N N . LEU A 1 99 ? -7.165 7.371 3.995 1.00 81.81 99 LEU A N 1
ATOM 762 C CA . LEU A 1 99 ? -5.943 6.752 4.507 1.00 81.81 99 LEU A CA 1
ATOM 763 C C . LEU A 1 99 ? -4.751 7.098 3.625 1.00 81.81 99 LEU A C 1
ATOM 765 O O . LEU A 1 99 ? -3.665 7.386 4.105 1.00 81.81 99 LEU A O 1
ATOM 769 N N . CYS A 1 100 ? -4.951 7.090 2.312 1.00 82.69 100 CYS A N 1
ATOM 770 C CA . CYS A 1 100 ? -3.895 7.426 1.373 1.00 82.69 100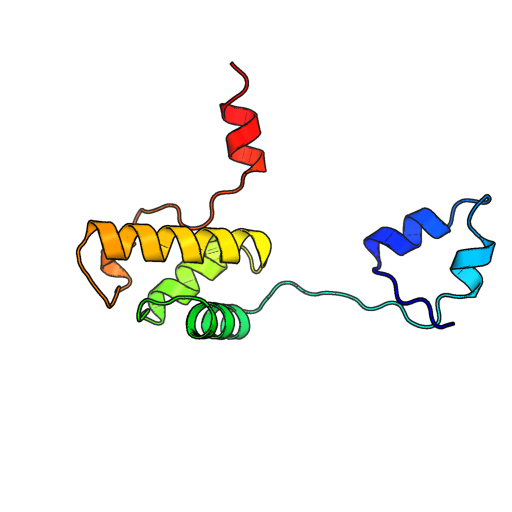 CYS A CA 1
ATOM 771 C C . CYS A 1 100 ? -3.936 8.913 1.028 1.00 82.69 100 CYS A C 1
ATOM 773 O O . CYS A 1 100 ? -4.649 9.316 0.108 1.00 82.69 100 CYS A O 1
ATOM 775 N N . GLU A 1 101 ? -3.141 9.731 1.715 1.00 74.06 101 GLU A N 1
ATOM 776 C CA . GLU A 1 101 ? -2.985 11.128 1.320 1.00 74.06 101 GLU A CA 1
ATOM 777 C C . GLU A 1 101 ? -2.048 11.254 0.108 1.00 74.06 101 GLU A C 1
ATOM 779 O O . GLU A 1 101 ? -0.850 10.966 0.169 1.00 74.06 101 GLU A O 1
ATOM 784 N N . ASP A 1 102 ? -2.586 11.693 -1.033 1.00 68.50 102 ASP A N 1
ATOM 785 C CA . ASP A 1 102 ? -1.747 12.026 -2.179 1.00 68.50 102 ASP A CA 1
ATOM 786 C C . ASP A 1 102 ? -1.246 13.465 -2.050 1.00 68.50 102 ASP A C 1
ATOM 788 O O . ASP A 1 102 ? -1.949 14.412 -2.401 1.00 68.50 102 ASP A O 1
ATOM 792 N N . ALA A 1 103 ? 0.004 13.618 -1.608 1.00 58.72 103 ALA A N 1
ATOM 793 C CA . ALA A 1 103 ? 0.675 14.914 -1.488 1.00 58.72 103 ALA A CA 1
ATOM 794 C C . ALA A 1 103 ? 0.568 15.792 -2.756 1.00 58.72 103 ALA A C 1
ATOM 796 O O . ALA A 1 103 ? 0.589 17.017 -2.664 1.00 58.72 103 ALA A O 1
ATOM 797 N N . THR A 1 104 ? 0.405 15.200 -3.948 1.00 58.53 104 THR A N 1
ATOM 798 C CA . THR A 1 104 ? 0.197 15.967 -5.191 1.00 58.53 104 THR A CA 1
ATOM 799 C C . THR A 1 104 ? -1.181 16.635 -5.271 1.00 58.53 104 THR A C 1
ATOM 801 O O . THR A 1 104 ? -1.315 17.697 -5.880 1.00 58.53 104 THR A O 1
ATOM 804 N N . ILE A 1 105 ? -2.200 16.059 -4.630 1.00 60.66 105 ILE A N 1
ATOM 805 C CA . ILE A 1 105 ? -3.532 16.655 -4.472 1.00 60.66 105 ILE A CA 1
ATOM 806 C C . ILE A 1 105 ? -3.497 17.708 -3.358 1.00 60.66 105 ILE A C 1
ATOM 808 O O . ILE A 1 105 ? -4.064 18.787 -3.536 1.00 60.66 105 ILE A O 1
ATOM 812 N N . SER A 1 106 ? -2.792 17.442 -2.254 1.00 56.81 106 SER A N 1
ATOM 813 C CA . SER A 1 106 ? -2.606 18.395 -1.148 1.00 56.81 106 SER A CA 1
ATOM 814 C C . SER A 1 106 ? -1.907 19.676 -1.627 1.00 56.81 106 SER A C 1
ATOM 816 O O . SER A 1 106 ? -2.396 20.777 -1.382 1.00 56.81 106 SER A O 1
ATOM 818 N N . LEU A 1 107 ? -0.837 19.544 -2.423 1.00 58.25 107 LEU A N 1
ATOM 819 C CA . LEU A 1 107 ? -0.107 20.669 -3.027 1.00 58.25 107 LEU A CA 1
ATOM 820 C C . LEU A 1 107 ? -0.972 21.510 -3.978 1.00 58.25 107 LEU A C 1
ATOM 822 O O . LEU A 1 107 ? -0.830 22.728 -4.020 1.00 58.25 107 LEU A O 1
ATOM 826 N N . ARG A 1 108 ? -1.907 20.893 -4.713 1.00 56.50 108 ARG A N 1
ATOM 827 C CA . ARG A 1 108 ? -2.865 21.627 -5.563 1.00 56.50 108 ARG A CA 1
ATOM 828 C C . ARG A 1 108 ? -3.907 22.404 -4.755 1.00 56.50 108 ARG A C 1
ATOM 830 O O . ARG A 1 108 ? -4.446 23.381 -5.261 1.00 56.50 108 ARG A O 1
ATOM 837 N N . ARG A 1 109 ? -4.210 21.970 -3.528 1.00 56.00 109 ARG A N 1
ATOM 838 C CA . ARG A 1 109 ? -5.182 22.619 -2.630 1.00 56.00 109 ARG A CA 1
ATOM 839 C C . ARG A 1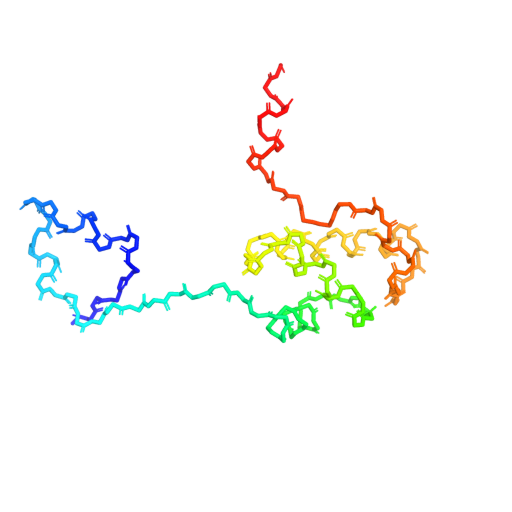 109 ? -4.549 23.684 -1.731 1.00 56.00 109 ARG A C 1
ATOM 841 O O . ARG A 1 109 ? -5.241 24.627 -1.369 1.00 56.00 109 ARG A O 1
ATOM 848 N N . GLY A 1 110 ? -3.261 23.546 -1.412 1.00 50.44 110 GLY A N 1
ATOM 849 C CA . GLY A 1 110 ? -2.475 24.499 -0.618 1.00 50.44 110 GLY A CA 1
ATOM 850 C C . GLY A 1 110 ? -1.890 25.675 -1.407 1.00 50.44 110 GLY A C 1
ATOM 851 O O . GLY A 1 110 ? -1.198 26.501 -0.828 1.00 50.44 110 GLY A O 1
ATOM 852 N N . GLY A 1 111 ? -2.152 25.766 -2.715 1.00 46.03 111 GLY A N 1
ATOM 853 C CA . GLY A 1 111 ? -1.833 26.945 -3.520 1.00 46.03 111 GLY A CA 1
ATOM 854 C C . GLY A 1 111 ? -2.851 28.066 -3.305 1.00 46.03 111 GLY A C 1
ATOM 855 O O . GLY A 1 111 ? -3.669 28.320 -4.189 1.00 46.03 111 GLY A O 1
ATOM 856 N N . LYS A 1 112 ? -2.823 28.700 -2.132 1.00 35.62 112 LYS A N 1
ATOM 857 C CA . LYS A 1 112 ? -3.412 30.017 -1.866 1.00 35.62 112 LYS A CA 1
ATOM 858 C C . LYS A 1 112 ? -2.498 30.808 -0.94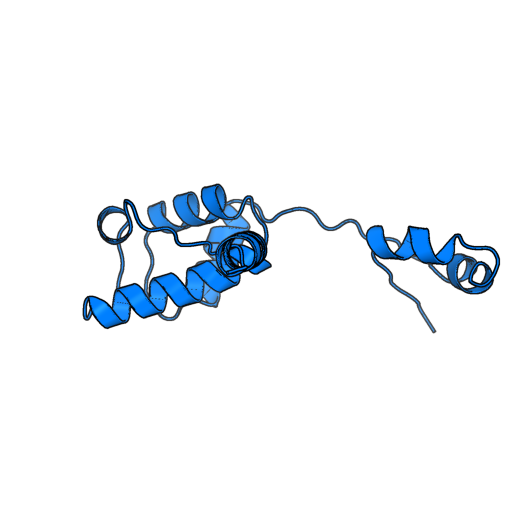8 1.00 35.62 112 LYS A C 1
ATOM 860 O O . LYS A 1 112 ? -2.048 30.217 0.054 1.00 35.62 112 LYS A O 1
#

Organism: NCBI:txid702114

Foldseek 3Di:
DADEDEPVCLVVCVDPVNVVVNVRHPDYDYDDAADLVSLVVVLVVPAQAAEDSLVSVVQCVLCVRPVLQSVQLSVVVNVLCVVVVHRYDYNVSCPPPRSRDDVVVVVVVPPD

Radius of gyration: 19.01 Å; chains: 1; bounding box: 46×40×51 Å